Protein AF-A0A7C7PP81-F1 (afdb_monomer)

Structure (mmCIF, N/CA/C/O backbone):
data_AF-A0A7C7PP81-F1
#
_entry.id   AF-A0A7C7PP81-F1
#
loop_
_atom_site.group_PDB
_atom_site.id
_atom_site.type_symbol
_atom_site.label_atom_id
_atom_site.label_alt_id
_atom_site.label_comp_id
_atom_site.label_asym_id
_atom_site.label_entity_id
_atom_site.label_seq_id
_atom_site.pdbx_PDB_ins_code
_atom_site.Cartn_x
_atom_site.Cartn_y
_atom_site.Cartn_z
_atom_site.occupancy
_atom_site.B_iso_or_equiv
_atom_site.auth_seq_id
_atom_site.auth_comp_id
_atom_site.auth_asym_id
_atom_site.auth_atom_id
_atom_site.pdbx_PDB_model_num
ATOM 1 N N . MET A 1 1 ? 6.636 11.097 0.190 1.00 89.25 1 MET A N 1
ATOM 2 C CA . MET A 1 1 ? 5.791 10.407 -0.807 1.00 89.25 1 MET A CA 1
ATOM 3 C C . MET A 1 1 ? 4.700 9.675 -0.052 1.00 89.25 1 MET A C 1
ATOM 5 O O . MET A 1 1 ? 5.011 9.086 0.975 1.00 89.25 1 MET A O 1
ATOM 9 N N . SER A 1 2 ? 3.468 9.721 -0.546 1.00 96.19 2 SER A N 1
ATOM 10 C CA . SER A 1 2 ? 2.304 9.056 0.044 1.00 96.19 2 SER A CA 1
ATOM 11 C C . SER A 1 2 ? 1.677 8.131 -0.990 1.00 96.19 2 SER A C 1
ATOM 13 O O . SER A 1 2 ? 1.534 8.525 -2.147 1.00 96.19 2 SER A O 1
ATOM 15 N N . ILE A 1 3 ? 1.315 6.918 -0.572 1.00 97.88 3 ILE A N 1
ATOM 16 C CA . ILE A 1 3 ? 0.727 5.879 -1.423 1.00 97.88 3 ILE A CA 1
ATOM 17 C C . ILE A 1 3 ? -0.622 5.478 -0.829 1.00 97.88 3 ILE A C 1
ATOM 19 O O . ILE A 1 3 ? -0.719 5.208 0.367 1.00 97.88 3 ILE A O 1
ATOM 23 N N . LYS A 1 4 ? -1.651 5.410 -1.672 1.00 98.31 4 LYS A N 1
ATOM 24 C CA . LYS A 1 4 ? -2.937 4.780 -1.367 1.00 98.31 4 LYS A CA 1
ATOM 25 C C . LYS A 1 4 ? -3.116 3.587 -2.294 1.00 98.31 4 LYS A C 1
ATOM 27 O O . LYS A 1 4 ? -3.025 3.753 -3.506 1.00 98.31 4 LYS A O 1
ATOM 32 N N . VAL A 1 5 ? -3.410 2.421 -1.731 1.00 98.25 5 VAL A N 1
ATOM 33 C CA . VAL A 1 5 ? -3.714 1.196 -2.482 1.00 98.25 5 VAL A CA 1
ATOM 34 C C . VAL A 1 5 ? -5.162 0.811 -2.216 1.00 98.25 5 VAL A C 1
ATOM 36 O O . VAL A 1 5 ? -5.624 0.876 -1.079 1.00 98.25 5 VAL A O 1
ATOM 39 N N . LEU A 1 6 ? -5.884 0.449 -3.272 1.00 98.50 6 LEU A N 1
ATOM 40 C CA . LEU A 1 6 ? -7.204 -0.161 -3.195 1.00 98.50 6 LEU A CA 1
ATOM 41 C C . LEU A 1 6 ? -7.057 -1.633 -3.566 1.00 98.50 6 LEU A C 1
ATOM 43 O O . LEU A 1 6 ? -6.438 -1.952 -4.583 1.00 98.50 6 LEU A O 1
ATOM 47 N N . PHE A 1 7 ? -7.632 -2.515 -2.760 1.00 98.62 7 PHE A N 1
ATOM 48 C CA . PHE A 1 7 ? -7.583 -3.954 -2.974 1.00 98.62 7 PHE A CA 1
ATOM 49 C C . PHE A 1 7 ? -8.924 -4.595 -2.620 1.00 98.62 7 PHE A C 1
ATOM 51 O O . PHE A 1 7 ? -9.739 -4.012 -1.902 1.00 98.62 7 PHE A O 1
ATOM 58 N N . SER A 1 8 ? -9.168 -5.776 -3.174 1.00 98.38 8 SER A N 1
ATOM 59 C CA . SER A 1 8 ? -10.353 -6.573 -2.880 1.00 98.38 8 SER A CA 1
ATOM 60 C C . SER A 1 8 ? -10.219 -7.221 -1.496 1.00 98.38 8 SER A C 1
ATOM 62 O O . SER A 1 8 ? -9.217 -7.888 -1.241 1.00 98.38 8 SER A O 1
ATOM 64 N N . PRO A 1 9 ? -11.213 -7.072 -0.603 1.00 96.06 9 PRO A N 1
ATOM 65 C CA . PRO A 1 9 ? -11.146 -7.632 0.746 1.00 96.06 9 PRO A CA 1
ATOM 66 C C . PRO A 1 9 ? -11.308 -9.159 0.778 1.00 96.06 9 PRO A C 1
ATOM 68 O O . PRO A 1 9 ? -11.074 -9.766 1.814 1.00 96.06 9 PRO A O 1
ATOM 71 N N . ASN A 1 10 ? -11.737 -9.778 -0.326 1.00 95.81 10 ASN A N 1
ATOM 72 C CA . ASN A 1 10 ? -12.020 -11.214 -0.368 1.00 95.81 10 ASN A CA 1
ATOM 73 C C . ASN A 1 10 ? -10.791 -12.040 -0.756 1.00 95.81 10 ASN A C 1
ATOM 75 O O . ASN A 1 10 ? -10.560 -13.107 -0.203 1.00 95.81 10 ASN A O 1
ATOM 79 N N . ASP A 1 11 ? -10.045 -11.567 -1.752 1.00 96.56 11 ASP A N 1
ATOM 80 C CA . ASP A 1 11 ? -8.965 -12.308 -2.414 1.00 96.56 11 ASP A CA 1
ATOM 81 C C . ASP A 1 11 ? -7.661 -11.502 -2.503 1.00 96.56 11 ASP A C 1
ATOM 83 O O . ASP A 1 11 ? -6.696 -11.944 -3.120 1.00 96.56 11 ASP A O 1
ATOM 87 N N . GLY A 1 12 ? -7.625 -10.296 -1.928 1.00 98.12 12 GLY A N 1
ATOM 88 C CA . GLY A 1 12 ? -6.432 -9.458 -1.896 1.00 98.12 12 GLY A CA 1
ATOM 89 C C . GLY A 1 12 ? -6.029 -8.864 -3.244 1.00 98.12 12 GLY A C 1
ATOM 90 O O . GLY A 1 12 ? -4.978 -8.228 -3.320 1.00 98.12 12 GLY A O 1
ATOM 91 N N . ARG A 1 13 ? -6.817 -9.030 -4.316 1.00 98.62 13 ARG A N 1
ATOM 92 C CA . ARG A 1 13 ? -6.462 -8.516 -5.647 1.00 98.62 13 ARG A CA 1
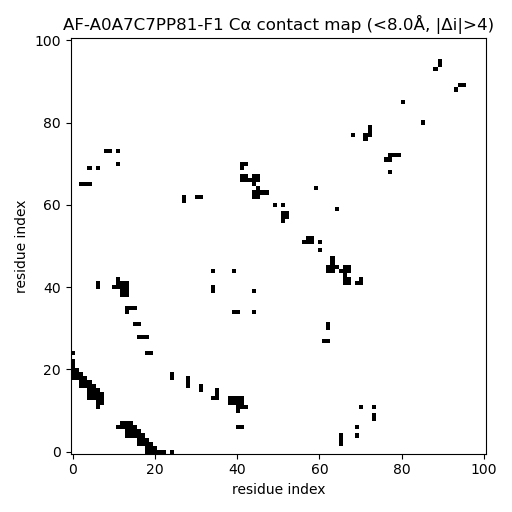ATOM 93 C C . ARG A 1 13 ? -6.257 -7.002 -5.623 1.00 98.62 13 ARG A C 1
ATOM 95 O O . ARG A 1 13 ? -7.118 -6.270 -5.131 1.00 98.62 13 ARG A O 1
ATOM 102 N N . VAL A 1 14 ? -5.161 -6.516 -6.208 1.00 98.69 14 VAL A N 1
ATOM 103 C CA . VAL A 1 14 ? -4.896 -5.073 -6.319 1.00 98.69 14 VAL A CA 1
ATOM 104 C C . VAL A 1 14 ? -5.836 -4.459 -7.362 1.00 98.69 14 VAL A C 1
ATOM 106 O O . VAL A 1 14 ? -5.861 -4.873 -8.519 1.00 98.69 14 VAL A O 1
ATOM 109 N N . LEU A 1 15 ? -6.620 -3.461 -6.949 1.00 98.62 15 LEU A N 1
ATOM 110 C CA . LEU A 1 15 ? -7.627 -2.790 -7.782 1.00 98.62 15 LEU A CA 1
ATOM 111 C C . LEU A 1 15 ? -7.146 -1.436 -8.308 1.00 98.62 15 LEU A C 1
ATOM 113 O O . LEU A 1 15 ? -7.609 -0.971 -9.347 1.00 98.62 15 LEU A O 1
ATOM 117 N N . GLY A 1 16 ? -6.239 -0.781 -7.586 1.00 98.62 16 GLY A N 1
ATOM 118 C CA . GLY A 1 16 ? -5.717 0.521 -7.976 1.00 98.62 16 GLY A CA 1
ATOM 119 C C . GLY A 1 16 ? -4.700 1.071 -6.988 1.00 98.62 16 GLY A C 1
ATOM 120 O O . GLY A 1 16 ? -4.663 0.673 -5.824 1.00 98.62 16 GLY A O 1
ATOM 121 N N . ALA A 1 17 ? -3.901 2.027 -7.451 1.00 98.50 17 ALA A N 1
ATOM 122 C CA . ALA A 1 17 ? -2.961 2.762 -6.620 1.00 98.50 17 ALA A CA 1
ATOM 123 C C . ALA A 1 17 ? -2.967 4.252 -6.982 1.00 98.50 17 ALA A C 1
ATOM 125 O O . ALA A 1 17 ? -3.190 4.630 -8.130 1.00 98.50 17 ALA A O 1
ATOM 126 N N . GLN A 1 18 ? -2.728 5.101 -5.987 1.00 98.56 18 GLN A N 1
ATOM 127 C CA . GLN A 1 18 ? -2.563 6.545 -6.135 1.00 98.56 18 GLN A CA 1
ATOM 128 C C . GLN A 1 18 ? -1.307 6.951 -5.379 1.00 98.56 18 GLN A C 1
ATOM 130 O O . GLN A 1 18 ? -1.118 6.539 -4.232 1.00 98.56 18 GLN A O 1
ATOM 135 N N . ILE A 1 19 ? -0.449 7.752 -6.006 1.00 98.19 19 ILE A N 1
ATOM 136 C CA . ILE A 1 19 ? 0.826 8.157 -5.417 1.00 98.19 19 ILE A CA 1
ATOM 137 C C . ILE A 1 19 ? 1.025 9.653 -5.619 1.00 98.19 19 ILE A C 1
ATOM 139 O O . ILE A 1 19 ? 0.857 10.166 -6.722 1.00 98.19 19 ILE A O 1
ATOM 143 N N . VAL A 1 20 ? 1.401 10.345 -4.545 1.00 97.94 20 VAL A N 1
ATOM 144 C CA . VAL A 1 20 ? 1.761 11.768 -4.570 1.00 97.94 20 VAL A CA 1
ATOM 145 C C . VAL A 1 20 ? 3.104 11.954 -3.862 1.00 97.94 20 VAL A C 1
ATOM 147 O O . VAL A 1 20 ? 3.319 11.466 -2.750 1.00 97.94 20 VAL A O 1
ATOM 150 N N . GLY A 1 21 ? 4.039 12.656 -4.496 1.00 95.44 21 GLY A N 1
ATOM 151 C CA . GLY A 1 21 ? 5.388 12.870 -3.974 1.00 95.44 21 GLY A CA 1
ATOM 152 C C . GLY A 1 21 ? 6.286 13.611 -4.963 1.00 95.44 21 GLY A C 1
ATOM 153 O O . GLY A 1 21 ? 5.890 13.830 -6.101 1.00 95.44 21 GLY A O 1
ATOM 154 N N . GLY A 1 22 ? 7.475 14.012 -4.507 1.00 90.44 22 GLY A N 1
ATOM 155 C CA . GLY A 1 22 ? 8.430 14.768 -5.326 1.00 90.44 22 GLY A CA 1
ATOM 156 C C . GLY A 1 22 ? 9.414 13.916 -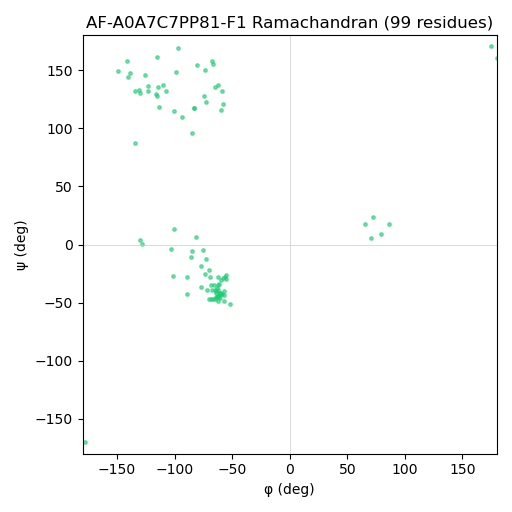6.131 1.00 90.44 22 GLY A C 1
ATOM 157 O O . GLY A 1 22 ? 9.850 14.361 -7.182 1.00 90.44 22 GLY A O 1
ATOM 158 N N . ASP A 1 23 ? 9.756 12.713 -5.664 1.00 89.88 23 ASP A N 1
ATOM 159 C CA . ASP A 1 23 ? 10.752 11.850 -6.310 1.00 89.88 23 ASP A CA 1
ATOM 160 C C . ASP A 1 23 ? 10.328 10.374 -6.282 1.00 89.88 23 ASP A C 1
ATOM 162 O O . ASP A 1 23 ? 9.706 9.908 -5.319 1.00 89.88 23 ASP A O 1
ATOM 166 N N . GLY A 1 24 ? 10.654 9.659 -7.361 1.00 91.25 24 GLY A N 1
ATOM 167 C CA . GLY A 1 24 ? 10.445 8.226 -7.536 1.00 91.25 24 GLY A CA 1
ATOM 168 C C . GLY A 1 24 ? 8.987 7.763 -7.580 1.00 91.25 24 GLY A C 1
ATOM 169 O O . GLY A 1 24 ? 8.744 6.576 -7.352 1.00 91.25 24 GLY A O 1
ATOM 170 N N . VAL A 1 25 ? 8.037 8.674 -7.817 1.00 95.75 25 VAL A N 1
ATOM 171 C CA . VAL A 1 25 ? 6.594 8.396 -7.942 1.00 95.75 25 VAL A CA 1
ATOM 172 C C . VAL A 1 25 ? 6.293 7.602 -9.210 1.00 95.75 25 VAL A C 1
ATOM 174 O O . VAL A 1 25 ? 5.584 6.599 -9.152 1.00 95.75 25 VAL A O 1
ATOM 177 N N . ASP A 1 26 ? 6.874 8.039 -10.322 1.00 95.38 26 ASP A N 1
ATOM 178 C CA . ASP A 1 26 ? 6.844 7.407 -11.641 1.00 95.38 26 ASP A CA 1
ATOM 179 C C . ASP A 1 26 ? 7.254 5.928 -11.576 1.00 95.38 26 ASP A C 1
ATOM 181 O O . ASP A 1 26 ? 6.485 5.044 -11.948 1.00 95.38 26 ASP A O 1
ATOM 185 N N . LYS A 1 27 ? 8.400 5.631 -10.955 1.00 94.88 27 LYS A N 1
ATOM 186 C CA . LYS A 1 27 ? 8.878 4.253 -10.795 1.00 94.88 27 LYS A CA 1
ATOM 187 C C . LYS A 1 27 ? 7.858 3.369 -10.077 1.00 94.88 27 LYS A C 1
ATOM 189 O O . LYS A 1 27 ? 7.654 2.222 -10.461 1.00 94.88 27 LYS A O 1
ATOM 194 N N . ARG A 1 28 ? 7.238 3.863 -8.999 1.00 96.69 28 ARG A N 1
ATOM 195 C CA . ARG A 1 28 ? 6.315 3.038 -8.201 1.00 96.69 28 ARG A CA 1
ATOM 196 C C . ARG A 1 28 ? 4.964 2.896 -8.876 1.00 96.69 28 ARG A C 1
ATOM 198 O O . ARG A 1 28 ? 4.382 1.818 -8.784 1.00 96.69 28 ARG A O 1
ATOM 205 N N . ILE A 1 29 ? 4.470 3.934 -9.553 1.00 98.19 29 ILE A N 1
ATOM 206 C CA . ILE A 1 29 ? 3.196 3.814 -10.260 1.00 98.19 29 ILE A CA 1
ATOM 207 C C . ILE A 1 29 ? 3.304 2.818 -11.422 1.00 98.19 29 ILE A C 1
ATOM 209 O O . ILE A 1 29 ? 2.376 2.034 -11.600 1.00 98.19 29 ILE A O 1
ATOM 213 N N . ASP A 1 30 ? 4.453 2.737 -12.104 1.00 98.19 30 ASP A N 1
ATOM 214 C CA . ASP A 1 30 ? 4.712 1.719 -13.134 1.00 98.19 30 ASP A CA 1
ATOM 215 C C . ASP A 1 30 ? 4.722 0.294 -12.562 1.00 98.19 30 ASP A C 1
ATOM 217 O O . ASP A 1 30 ? 4.151 -0.627 -13.154 1.00 98.19 30 ASP A O 1
ATOM 221 N N . VAL A 1 31 ? 5.307 0.098 -11.373 1.00 98.25 31 VAL A N 1
ATOM 222 C CA . VAL A 1 31 ? 5.272 -1.202 -10.681 1.00 98.25 31 VAL A CA 1
ATOM 223 C C . VAL A 1 31 ? 3.837 -1.585 -10.309 1.00 98.25 31 VAL A C 1
ATOM 225 O O . VAL A 1 31 ? 3.428 -2.715 -10.570 1.00 98.25 31 VAL A O 1
ATOM 228 N N . PHE A 1 32 ? 3.038 -0.663 -9.760 1.00 98.56 32 PHE A N 1
ATOM 229 C CA . PHE A 1 32 ? 1.627 -0.943 -9.466 1.00 98.56 32 PHE A CA 1
ATOM 230 C C . PHE A 1 32 ? 0.812 -1.214 -10.732 1.00 98.56 32 PHE A C 1
ATOM 232 O O . PHE A 1 32 ? 0.005 -2.140 -10.739 1.00 98.56 32 PHE A O 1
ATOM 239 N N . ALA A 1 33 ? 1.026 -0.454 -11.808 1.00 98.69 33 ALA A N 1
ATOM 240 C CA . ALA A 1 33 ? 0.362 -0.683 -13.088 1.00 98.69 33 ALA A CA 1
ATOM 241 C C . ALA A 1 33 ? 0.690 -2.079 -13.642 1.00 98.69 33 ALA A C 1
ATOM 243 O O . ALA A 1 33 ? -0.209 -2.800 -14.083 1.00 98.69 33 ALA A O 1
ATOM 244 N N . THR A 1 34 ? 1.956 -2.490 -13.544 1.00 98.62 34 THR A N 1
ATOM 245 C CA . THR A 1 34 ? 2.413 -3.833 -13.922 1.00 98.62 34 THR A CA 1
ATOM 246 C C . THR A 1 34 ? 1.745 -4.904 -13.062 1.00 98.62 34 THR A C 1
ATOM 248 O O . THR A 1 34 ? 1.181 -5.853 -13.602 1.00 98.62 34 THR A O 1
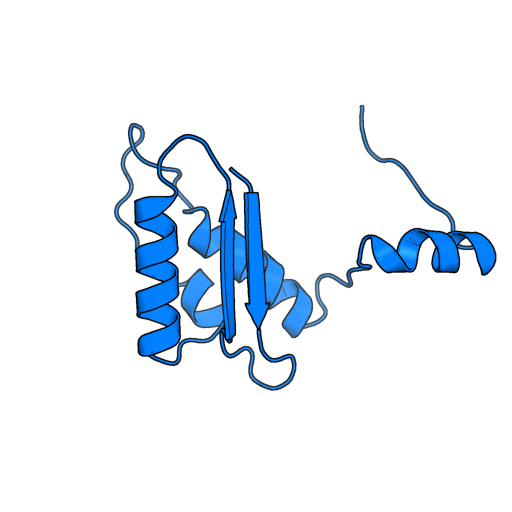ATOM 251 N N . ALA A 1 35 ? 1.734 -4.731 -11.738 1.00 98.56 35 ALA A N 1
ATOM 252 C CA . ALA A 1 35 ? 1.136 -5.683 -10.807 1.00 98.56 35 ALA A CA 1
ATOM 253 C C . ALA A 1 35 ? -0.375 -5.859 -11.031 1.00 98.56 35 ALA A C 1
ATOM 255 O O . ALA A 1 35 ? -0.873 -6.983 -11.089 1.00 98.56 35 ALA A O 1
ATOM 256 N N . ILE A 1 36 ? -1.102 -4.756 -11.236 1.00 98.62 36 ILE A N 1
ATOM 257 C CA . ILE A 1 36 ? -2.538 -4.775 -11.549 1.00 98.62 36 ILE A CA 1
ATOM 258 C C . ILE A 1 36 ? -2.788 -5.500 -12.876 1.00 98.62 36 ILE A C 1
ATOM 260 O O . ILE A 1 36 ? -3.686 -6.339 -12.961 1.00 98.62 36 ILE A O 1
ATOM 264 N N . THR A 1 37 ? -1.976 -5.215 -13.899 1.00 98.56 37 THR A N 1
ATOM 265 C CA . THR A 1 37 ? -2.072 -5.863 -15.219 1.00 98.56 37 THR A CA 1
ATOM 266 C C . THR A 1 37 ? -1.811 -7.366 -15.127 1.00 98.56 37 THR A C 1
ATOM 268 O O . THR A 1 37 ? -2.509 -8.151 -15.764 1.00 98.56 37 THR A O 1
ATOM 271 N N . ALA A 1 38 ? -0.854 -7.775 -14.293 1.00 98.44 38 ALA A N 1
ATOM 272 C CA . ALA A 1 38 ? -0.537 -9.174 -14.021 1.00 98.44 38 ALA A CA 1
ATOM 273 C C . ALA A 1 38 ? -1.561 -9.875 -13.105 1.00 98.44 38 ALA A C 1
ATOM 275 O O . ALA A 1 38 ? -1.452 -11.078 -12.883 1.00 98.44 38 ALA A O 1
ATOM 276 N N . GLY A 1 39 ? -2.561 -9.154 -12.582 1.00 98.19 39 GLY A N 1
ATOM 277 C CA . GLY A 1 39 ? -3.580 -9.713 -11.693 1.00 98.19 39 GLY A CA 1
ATOM 278 C C . GLY A 1 39 ? -3.069 -10.046 -10.291 1.00 98.19 39 GLY A C 1
ATOM 279 O O . GLY A 1 39 ? -3.668 -10.884 -9.625 1.00 98.19 39 GLY A O 1
ATOM 280 N N . MET A 1 40 ? -1.986 -9.402 -9.855 1.00 98.75 40 MET A N 1
ATOM 281 C CA . MET A 1 40 ? -1.347 -9.666 -8.567 1.00 98.75 40 MET A CA 1
ATOM 282 C C . MET A 1 40 ? -2.229 -9.264 -7.378 1.00 98.75 40 MET A C 1
ATOM 284 O O . MET A 1 40 ? -3.085 -8.371 -7.453 1.00 98.75 40 MET A O 1
ATOM 288 N N . THR A 1 41 ? -1.968 -9.919 -6.254 1.00 98.75 41 THR A N 1
ATOM 289 C CA . THR A 1 41 ? -2.557 -9.653 -4.942 1.00 98.75 41 THR A CA 1
ATOM 290 C C . THR A 1 41 ? -1.640 -8.781 -4.082 1.00 98.75 41 THR A C 1
ATOM 292 O O . THR A 1 41 ? -0.474 -8.549 -4.411 1.00 98.75 41 THR A O 1
ATOM 295 N N . VAL A 1 42 ? -2.158 -8.286 -2.958 1.00 98.44 42 VAL A N 1
ATOM 296 C CA . VAL A 1 42 ? -1.376 -7.533 -1.965 1.00 98.44 42 VAL A CA 1
ATOM 297 C C . VAL A 1 42 ? -0.258 -8.366 -1.337 1.00 98.44 42 VAL A C 1
ATOM 299 O O . VAL A 1 42 ? 0.780 -7.800 -0.997 1.00 98.44 42 VAL A O 1
ATOM 302 N N . ASP A 1 43 ? -0.419 -9.688 -1.257 1.00 98.50 43 ASP A N 1
ATOM 303 C CA . ASP A 1 43 ? 0.620 -10.596 -0.766 1.00 98.50 43 ASP A CA 1
ATOM 304 C C . ASP A 1 43 ? 1.756 -10.736 -1.771 1.00 98.50 43 ASP A C 1
ATOM 306 O O . ASP A 1 43 ? 2.927 -10.702 -1.389 1.00 98.50 43 ASP A O 1
ATOM 310 N N . ASP A 1 44 ? 1.446 -10.790 -3.065 1.00 98.62 44 ASP A N 1
ATOM 311 C CA . ASP A 1 44 ? 2.477 -10.822 -4.102 1.00 98.62 44 ASP A CA 1
ATOM 312 C C . ASP A 1 44 ? 3.336 -9.546 -4.077 1.00 98.62 44 ASP A C 1
ATOM 314 O O . ASP A 1 44 ? 4.552 -9.604 -4.270 1.00 98.62 44 ASP A O 1
ATOM 318 N N . LEU A 1 45 ? 2.743 -8.386 -3.754 1.00 98.31 45 LEU A N 1
ATOM 319 C CA . LEU A 1 45 ? 3.497 -7.137 -3.586 1.00 98.31 45 LEU A CA 1
ATOM 320 C C . LEU A 1 45 ? 4.557 -7.234 -2.478 1.00 98.31 45 LEU A C 1
ATOM 322 O O . LEU A 1 45 ? 5.597 -6.577 -2.567 1.00 98.31 45 LEU A O 1
ATOM 326 N N . THR A 1 46 ? 4.328 -8.046 -1.441 1.00 98.25 46 THR A N 1
ATOM 327 C CA . THR A 1 46 ? 5.305 -8.243 -0.354 1.00 98.25 46 THR A CA 1
ATOM 328 C C . THR A 1 46 ? 6.546 -9.019 -0.801 1.00 98.25 46 THR A C 1
ATOM 330 O O . THR A 1 46 ? 7.605 -8.859 -0.188 1.00 98.25 46 THR A O 1
ATOM 333 N N . HIS A 1 47 ? 6.429 -9.781 -1.895 1.00 97.25 47 HIS A N 1
ATOM 334 C CA . HIS A 1 47 ? 7.464 -10.651 -2.458 1.00 97.25 47 HIS A CA 1
ATOM 335 C C . HIS A 1 47 ? 8.158 -10.067 -3.697 1.00 97.25 47 HIS A C 1
ATOM 337 O O . HIS A 1 47 ? 9.095 -10.673 -4.212 1.00 97.25 47 HIS A O 1
ATOM 343 N N . LEU A 1 48 ? 7.724 -8.903 -4.195 1.00 97.50 48 LEU A N 1
ATOM 344 C CA . LEU A 1 48 ? 8.370 -8.240 -5.329 1.00 97.50 48 LEU A CA 1
ATOM 345 C C . LEU A 1 48 ? 9.839 -7.912 -5.021 1.00 97.50 48 LEU A C 1
ATOM 347 O O . LEU A 1 48 ? 10.128 -7.058 -4.179 1.00 97.50 48 LEU A O 1
ATOM 351 N N . GLU A 1 49 ? 10.756 -8.533 -5.764 1.00 95.56 49 GLU A N 1
ATOM 352 C CA . GLU A 1 49 ? 12.186 -8.225 -5.724 1.00 95.56 49 GLU A CA 1
ATOM 353 C C . GLU A 1 49 ? 12.506 -7.050 -6.652 1.00 95.56 49 GLU A C 1
ATOM 355 O O . GLU A 1 49 ? 12.685 -7.193 -7.862 1.00 95.56 49 GLU A O 1
ATOM 360 N N . LEU A 1 50 ? 12.552 -5.851 -6.073 1.00 94.56 50 LEU A N 1
ATOM 361 C CA . LEU A 1 50 ? 12.844 -4.618 -6.798 1.00 94.56 50 LEU A CA 1
ATOM 362 C C . LEU A 1 50 ? 14.312 -4.221 -6.628 1.00 94.56 50 LEU A C 1
ATOM 364 O O . LEU A 1 50 ? 14.924 -4.448 -5.585 1.00 94.56 50 LEU A O 1
ATOM 368 N N . GLY A 1 51 ? 14.877 -3.582 -7.654 1.00 91.44 51 GLY A N 1
ATOM 369 C CA . GLY A 1 51 ? 16.260 -3.115 -7.619 1.00 91.44 51 GLY A CA 1
ATOM 370 C C . GLY A 1 51 ? 16.508 -2.152 -6.454 1.00 91.44 51 GLY A C 1
ATOM 371 O O . GLY A 1 51 ? 15.899 -1.080 -6.383 1.00 91.44 51 GLY A O 1
ATOM 372 N N . TYR A 1 52 ? 17.437 -2.519 -5.572 1.00 89.56 52 TYR A N 1
ATOM 373 C CA . TYR A 1 52 ? 17.847 -1.714 -4.428 1.00 89.56 52 TYR A CA 1
ATOM 374 C C . TYR A 1 52 ? 19.309 -1.293 -4.537 1.00 89.56 52 TYR A C 1
ATOM 376 O O . TYR A 1 52 ? 20.211 -2.110 -4.703 1.00 89.56 52 TYR A O 1
ATOM 384 N N . VAL A 1 53 ? 19.522 0.003 -4.354 1.00 87.38 53 VAL A N 1
ATOM 3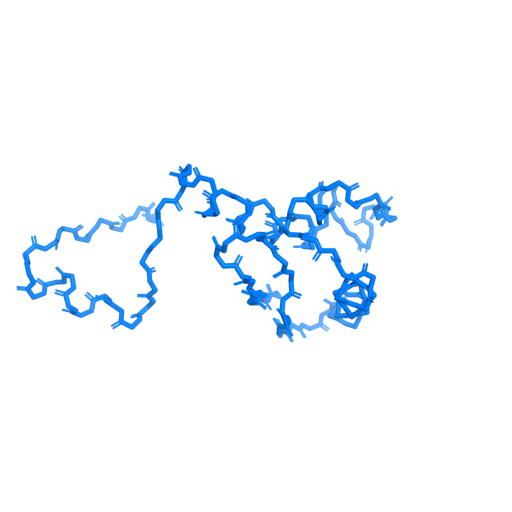85 C CA . VAL A 1 53 ? 20.811 0.628 -4.063 1.00 87.38 53 VAL A CA 1
ATOM 386 C C . VAL A 1 53 ? 20.534 1.874 -3.207 1.00 87.38 53 VAL A C 1
ATOM 388 O O . VAL A 1 53 ? 19.471 2.488 -3.379 1.00 87.38 53 VAL A O 1
ATOM 391 N N . PRO A 1 54 ? 21.451 2.284 -2.307 1.00 85.31 54 PRO A N 1
ATOM 392 C CA . PRO A 1 54 ? 21.189 3.345 -1.328 1.00 85.31 54 PRO A CA 1
ATOM 393 C C . PRO A 1 54 ? 20.722 4.679 -1.926 1.00 85.31 54 PRO A C 1
ATOM 395 O O . PRO A 1 54 ? 19.976 5.414 -1.291 1.00 85.31 54 PRO A O 1
ATOM 398 N N . GLN A 1 55 ? 21.146 4.997 -3.152 1.00 80.19 55 GLN A N 1
ATOM 399 C CA . GLN A 1 55 ? 20.818 6.255 -3.826 1.00 80.19 55 GLN A CA 1
ATOM 400 C C . GLN A 1 55 ? 19.389 6.294 -4.393 1.00 80.19 55 GLN A C 1
ATOM 402 O O . GLN A 1 55 ? 18.897 7.377 -4.686 1.00 80.19 55 GLN A O 1
ATOM 407 N N . TYR A 1 56 ? 18.723 5.144 -4.569 1.00 74.44 56 TYR A N 1
ATOM 408 C CA . TYR A 1 56 ? 17.465 5.051 -5.330 1.00 74.44 56 TYR A CA 1
ATOM 409 C C . TYR A 1 56 ? 16.318 4.341 -4.587 1.00 74.44 56 TYR A C 1
ATOM 411 O O . TYR A 1 56 ? 15.209 4.191 -5.130 1.00 74.44 56 TYR A O 1
ATOM 419 N N . GLY A 1 57 ? 16.546 3.884 -3.354 1.00 75.94 57 GLY A N 1
ATOM 420 C CA . GLY A 1 57 ? 15.520 3.187 -2.587 1.00 75.94 57 GLY A CA 1
ATOM 421 C C . GLY A 1 57 ? 15.936 2.769 -1.182 1.00 75.94 57 GLY A C 1
ATOM 422 O O . GLY A 1 57 ? 16.974 3.164 -0.665 1.00 75.94 57 GLY A O 1
ATOM 423 N N . SER A 1 58 ? 15.077 1.952 -0.582 1.00 84.75 58 SER A N 1
ATOM 424 C CA . SER A 1 58 ? 15.270 1.287 0.707 1.00 84.75 58 SER A CA 1
ATOM 425 C C . SER A 1 58 ? 15.316 -0.224 0.482 1.00 84.75 58 SER A C 1
ATOM 427 O O . SER A 1 58 ? 14.837 -0.702 -0.546 1.00 84.75 58 SER A O 1
ATOM 429 N N . ALA A 1 59 ? 15.854 -0.974 1.447 1.00 87.06 59 ALA A N 1
ATOM 430 C CA . ALA A 1 59 ? 15.882 -2.437 1.410 1.00 87.06 59 ALA A CA 1
ATOM 431 C C . ALA A 1 59 ? 14.478 -3.055 1.250 1.00 87.06 59 ALA A C 1
ATOM 433 O O . ALA A 1 59 ? 14.343 -4.136 0.690 1.00 87.06 59 ALA A O 1
ATOM 434 N N . LYS A 1 60 ? 13.437 -2.355 1.719 1.00 90.88 60 LYS A N 1
ATOM 435 C CA . LYS A 1 60 ? 12.038 -2.618 1.362 1.00 90.88 60 LYS A CA 1
ATOM 436 C C . LYS A 1 60 ? 11.529 -1.433 0.559 1.00 90.88 60 LYS A C 1
ATOM 438 O O . LYS A 1 60 ? 11.513 -0.313 1.079 1.00 90.88 60 LYS A O 1
ATOM 443 N N . ASP A 1 61 ? 11.127 -1.656 -0.689 1.00 95.62 61 ASP A N 1
ATOM 444 C CA . ASP A 1 61 ? 10.561 -0.579 -1.494 1.00 95.62 61 ASP A CA 1
ATOM 445 C C . ASP 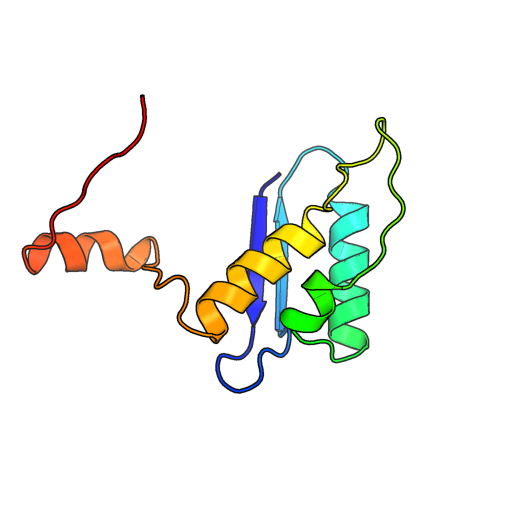A 1 61 ? 9.206 -0.136 -0.921 1.00 95.62 61 ASP A C 1
ATOM 447 O O . ASP A 1 61 ? 8.518 -0.882 -0.218 1.00 95.62 61 ASP A O 1
ATOM 451 N N . ALA A 1 62 ? 8.797 1.090 -1.241 1.00 95.75 62 ALA A N 1
ATOM 452 C CA . ALA A 1 62 ? 7.499 1.616 -0.847 1.00 95.75 62 ALA A CA 1
ATOM 453 C C . ALA A 1 62 ? 6.331 0.752 -1.364 1.00 95.75 62 ALA A C 1
ATOM 455 O O . ALA A 1 62 ? 5.304 0.673 -0.690 1.00 95.75 62 ALA A O 1
ATOM 456 N N . VAL A 1 63 ? 6.494 0.065 -2.504 1.00 97.50 63 VAL A N 1
ATOM 457 C CA . VAL A 1 63 ? 5.516 -0.921 -2.998 1.00 97.50 63 VAL A CA 1
ATOM 458 C C . VAL A 1 63 ? 5.412 -2.111 -2.046 1.00 97.50 63 VAL A C 1
ATOM 460 O O . VAL A 1 63 ? 4.302 -2.467 -1.656 1.00 97.50 63 VAL A O 1
ATOM 463 N N . ASN A 1 64 ? 6.543 -2.680 -1.602 1.00 98.06 64 ASN A N 1
ATOM 464 C CA . ASN A 1 64 ? 6.526 -3.784 -0.640 1.00 98.06 64 ASN A CA 1
ATOM 465 C C . ASN A 1 64 ? 5.884 -3.339 0.677 1.00 98.06 64 ASN A C 1
ATOM 467 O O . ASN A 1 64 ? 5.055 -4.053 1.229 1.00 98.06 64 ASN A O 1
ATOM 471 N N . MET A 1 65 ? 6.225 -2.142 1.168 1.00 97.81 65 MET A N 1
ATOM 472 C CA . MET A 1 65 ? 5.644 -1.589 2.397 1.00 97.81 65 MET A CA 1
ATOM 473 C C . MET A 1 65 ? 4.126 -1.412 2.298 1.00 97.81 65 MET A C 1
ATOM 475 O O . MET A 1 65 ? 3.417 -1.745 3.245 1.00 97.81 65 MET A O 1
ATOM 479 N N . ALA A 1 66 ? 3.617 -0.935 1.159 1.00 97.88 66 ALA A N 1
ATOM 480 C CA . ALA A 1 66 ? 2.178 -0.855 0.922 1.00 97.88 66 ALA A CA 1
ATOM 481 C C . ALA A 1 66 ? 1.527 -2.249 0.875 1.00 97.88 66 ALA A C 1
ATOM 483 O O . ALA A 1 66 ? 0.453 -2.430 1.447 1.00 97.88 66 ALA A O 1
ATOM 484 N N . GLY A 1 67 ? 2.203 -3.228 0.260 1.00 98.19 67 GLY A N 1
ATOM 485 C CA . GLY A 1 67 ? 1.808 -4.637 0.281 1.00 98.19 67 GLY A CA 1
ATOM 486 C C . GLY A 1 67 ? 1.694 -5.188 1.701 1.00 98.19 67 GLY A C 1
ATOM 487 O O . GLY A 1 67 ? 0.656 -5.731 2.050 1.00 98.19 67 GLY A O 1
ATOM 488 N N . TYR A 1 68 ? 2.699 -4.966 2.557 1.00 98.31 68 TYR A N 1
ATOM 489 C CA . TYR A 1 68 ? 2.679 -5.433 3.949 1.00 98.31 68 TYR A CA 1
ATOM 490 C C . TYR A 1 68 ? 1.516 -4.834 4.744 1.00 98.31 68 TYR A C 1
ATOM 492 O O . TYR A 1 68 ? 0.812 -5.557 5.437 1.00 98.31 68 TYR A O 1
ATOM 500 N N . VAL A 1 69 ? 1.280 -3.522 4.634 1.00 98.00 69 VAL A N 1
ATOM 501 C CA . VAL A 1 69 ? 0.154 -2.882 5.335 1.00 98.00 69 VAL A CA 1
ATOM 502 C C . VAL A 1 69 ? -1.181 -3.448 4.850 1.00 98.00 69 VAL A C 1
ATOM 504 O O . VAL A 1 69 ? -2.042 -3.759 5.668 1.00 98.00 69 VAL A O 1
ATOM 507 N N . ALA A 1 70 ? -1.355 -3.610 3.537 1.00 97.94 70 ALA A N 1
ATOM 508 C CA . ALA A 1 70 ? -2.585 -4.152 2.971 1.00 97.94 70 ALA A CA 1
ATOM 509 C C . ALA A 1 70 ? -2.793 -5.637 3.321 1.00 97.94 70 ALA A C 1
ATOM 511 O O . ALA A 1 70 ? -3.908 -6.021 3.660 1.00 97.94 70 ALA A O 1
ATOM 512 N N . SER A 1 71 ? -1.728 -6.440 3.313 1.00 98.12 71 SER A N 1
ATOM 513 C CA . SER A 1 71 ? -1.742 -7.846 3.733 1.00 98.12 71 SER A CA 1
ATOM 514 C C . SER A 1 71 ? -2.122 -7.986 5.209 1.00 98.12 71 SER A C 1
ATOM 516 O O . SER A 1 71 ? -3.016 -8.761 5.536 1.00 98.12 71 SER A O 1
ATOM 518 N N . ASN A 1 72 ? -1.555 -7.161 6.097 1.00 98.25 72 ASN A N 1
ATOM 519 C CA . ASN A 1 72 ? -1.924 -7.167 7.516 1.00 98.25 72 ASN A CA 1
ATOM 520 C C . ASN A 1 72 ? -3.404 -6.807 7.736 1.00 98.25 72 ASN A C 1
ATOM 522 O O . ASN A 1 72 ? -4.031 -7.309 8.666 1.00 98.25 72 ASN A O 1
A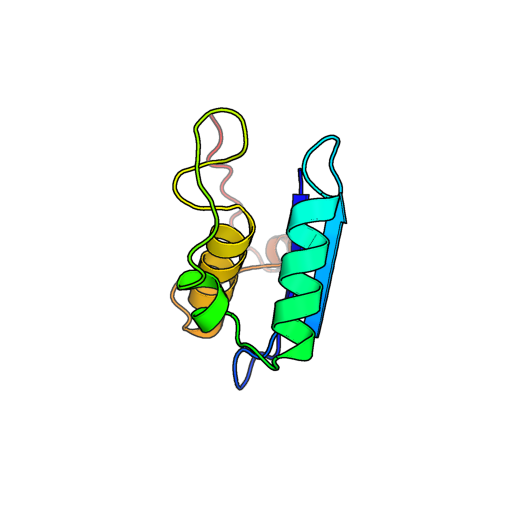TOM 526 N N . ILE A 1 73 ? -3.971 -5.923 6.906 1.00 97.75 73 ILE A N 1
ATOM 527 C CA . ILE A 1 73 ? -5.406 -5.601 6.951 1.00 97.75 73 ILE A CA 1
ATOM 528 C C . ILE A 1 73 ? -6.232 -6.792 6.448 1.00 97.75 73 ILE A C 1
ATOM 530 O O . ILE A 1 73 ? -7.203 -7.165 7.100 1.00 97.75 73 ILE A O 1
ATOM 534 N N . LEU A 1 74 ? -5.846 -7.395 5.317 1.00 97.56 74 LEU A N 1
ATOM 535 C CA . LEU A 1 74 ? -6.539 -8.537 4.709 1.00 97.56 74 LEU A CA 1
ATOM 536 C C . LEU A 1 74 ? -6.601 -9.743 5.658 1.00 97.56 74 LEU A C 1
ATOM 538 O O . LEU A 1 74 ? -7.647 -10.374 5.787 1.00 97.56 74 LEU A O 1
ATOM 542 N N . HIS A 1 75 ? -5.499 -10.028 6.351 1.00 97.00 75 HIS A N 1
ATOM 543 C CA . HIS A 1 75 ? -5.381 -11.149 7.283 1.00 97.00 75 HIS A CA 1
ATOM 544 C C . HIS A 1 75 ? -5.899 -10.846 8.697 1.00 97.00 75 HIS A C 1
ATOM 546 O O . HIS A 1 75 ? -5.986 -11.749 9.526 1.00 97.00 75 HIS A O 1
ATOM 552 N N . GLY A 1 76 ? -6.289 -9.599 8.979 1.00 96.25 76 GLY A N 1
ATOM 553 C CA . GLY A 1 76 ? -6.822 -9.193 10.282 1.00 96.25 76 GLY A CA 1
ATOM 554 C C . GLY A 1 76 ? -5.767 -8.959 11.370 1.00 96.25 76 GLY A C 1
ATOM 555 O O . GLY A 1 76 ? -6.134 -8.721 12.519 1.00 96.25 76 GLY A O 1
ATOM 556 N N . ASP A 1 77 ? -4.478 -8.964 11.024 1.00 97.19 77 ASP A N 1
ATOM 557 C CA . ASP A 1 77 ? -3.366 -8.688 11.945 1.00 97.19 77 ASP A CA 1
ATOM 558 C C . ASP A 1 77 ? -3.326 -7.221 12.392 1.00 97.19 77 ASP A C 1
ATOM 560 O O . ASP A 1 77 ? -2.837 -6.890 13.474 1.00 97.19 77 ASP A O 1
ATOM 564 N N . SER A 1 78 ? -3.830 -6.321 11.544 1.00 96.00 78 SER A N 1
ATOM 565 C CA . SER A 1 78 ? -3.845 -4.882 11.788 1.00 96.00 78 SER A CA 1
ATOM 566 C C . SER A 1 78 ? -5.219 -4.301 11.451 1.00 96.00 78 SER A C 1
ATOM 568 O O . SER A 1 78 ? -5.416 -3.831 10.327 1.00 96.00 78 SER A O 1
ATOM 570 N N . PRO A 1 79 ? -6.176 -4.288 12.395 1.00 92.12 79 PRO A N 1
ATOM 571 C CA . PRO A 1 79 ? -7.445 -3.606 12.188 1.00 92.12 79 PRO A CA 1
ATOM 572 C C . PRO A 1 79 ? -7.201 -2.107 11.997 1.00 92.12 79 PRO A C 1
ATOM 574 O O . PRO A 1 79 ? -6.400 -1.492 12.703 1.00 92.12 79 PRO A O 1
ATOM 577 N N . VAL A 1 80 ? -7.896 -1.512 11.031 1.00 94.62 80 VAL A N 1
ATOM 578 C CA . VAL A 1 80 ? -7.748 -0.096 10.686 1.00 94.62 80 VAL A CA 1
ATOM 579 C C . VAL A 1 80 ? -9.090 0.613 10.728 1.00 94.62 80 VAL A C 1
ATOM 581 O O . VAL A 1 80 ? -10.113 0.042 10.366 1.00 94.62 80 VAL A O 1
ATOM 584 N N . ALA A 1 81 ? -9.056 1.877 11.136 1.00 94.25 81 ALA A N 1
ATOM 585 C CA . ALA A 1 81 ? -10.132 2.828 10.910 1.00 94.25 81 ALA A CA 1
ATOM 586 C C . ALA A 1 81 ? -9.661 3.858 9.881 1.00 94.25 81 ALA A C 1
ATOM 588 O O . ALA A 1 81 ? -8.525 4.345 9.925 1.00 94.25 81 ALA A O 1
ATOM 589 N N . HIS A 1 82 ? -10.527 4.201 8.942 1.00 95.19 82 HIS A N 1
ATOM 590 C CA . HIS A 1 82 ? -10.296 5.255 7.977 1.00 95.19 82 HIS A CA 1
ATOM 591 C C . HIS A 1 82 ? -10.579 6.629 8.588 1.00 95.19 82 HIS A C 1
ATOM 593 O O . HIS A 1 82 ? -11.387 6.795 9.497 1.00 95.19 82 HIS A O 1
ATOM 599 N N . TRP A 1 83 ? -9.931 7.659 8.042 1.00 95.19 83 TRP A N 1
ATOM 600 C CA . TRP A 1 83 ? -10.027 9.035 8.544 1.00 95.19 83 TRP A CA 1
ATOM 601 C C . TRP A 1 83 ? -11.470 9.571 8.630 1.00 95.19 83 TRP A C 1
ATOM 603 O O . TRP A 1 83 ? -11.7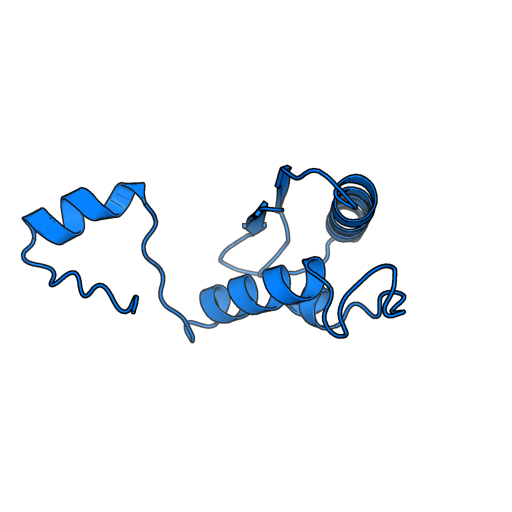51 10.435 9.453 1.00 95.19 83 TRP A O 1
ATOM 613 N N . GLN A 1 84 ? -12.380 9.047 7.805 1.00 96.44 84 GLN A N 1
ATOM 614 C CA . GLN A 1 84 ? -13.800 9.418 7.770 1.00 96.44 84 GLN A CA 1
ATOM 615 C C . GLN A 1 84 ? -14.587 8.861 8.963 1.00 96.44 84 GLN A C 1
ATOM 617 O O . GLN A 1 84 ? -15.605 9.428 9.345 1.00 96.44 84 GLN A O 1
ATOM 622 N N . GLU A 1 85 ? -14.114 7.768 9.559 1.00 95.06 85 GLU A N 1
ATOM 623 C CA . GLU A 1 85 ? -14.767 7.072 10.671 1.00 95.06 85 GLU A CA 1
ATOM 624 C C . GLU A 1 85 ? -14.395 7.688 12.027 1.00 95.06 85 GLU A C 1
ATOM 626 O O . GLU A 1 85 ? -15.016 7.393 13.045 1.00 95.06 85 GLU A O 1
ATOM 631 N N . LEU A 1 86 ? -13.400 8.581 12.055 1.00 93.50 86 LEU A N 1
ATOM 632 C CA . LEU A 1 86 ? -12.853 9.143 13.287 1.00 93.50 86 LEU A CA 1
ATOM 633 C C . LEU A 1 86 ? -13.896 9.905 14.116 1.00 93.50 86 LEU A C 1
ATOM 635 O O . LEU A 1 86 ? -13.915 9.786 15.340 1.00 93.50 86 LEU A O 1
ATOM 639 N N . GLU A 1 87 ? -14.760 10.688 13.468 1.00 93.06 87 GLU A N 1
ATOM 640 C CA . GLU A 1 87 ? -15.804 11.443 14.172 1.00 93.06 87 GLU A CA 1
ATOM 641 C C . GLU A 1 87 ? -16.875 10.521 14.765 1.00 93.06 87 GLU A C 1
ATOM 643 O O . GLU A 1 87 ? -17.355 10.765 15.873 1.00 93.06 87 GLU A O 1
ATOM 648 N N . GLU A 1 88 ? -17.190 9.419 14.081 1.00 94.88 88 GLU A N 1
ATOM 649 C CA . GLU A 1 88 ? -18.114 8.414 14.603 1.00 94.88 88 GLU A CA 1
ATOM 650 C C . GLU A 1 88 ? -17.531 7.710 15.826 1.00 94.88 88 GLU A C 1
ATOM 652 O O . GLU A 1 88 ? -18.190 7.628 16.861 1.00 94.88 88 GLU A O 1
ATOM 657 N N . LEU A 1 89 ? -16.269 7.284 15.739 1.00 94.06 89 LEU A N 1
ATOM 658 C CA . LEU A 1 89 ? -15.570 6.620 16.838 1.00 94.06 89 LEU A CA 1
ATOM 659 C C . LEU A 1 89 ? -15.544 7.486 18.101 1.00 94.06 89 LEU A C 1
ATOM 661 O O . LEU A 1 89 ? -15.768 6.975 19.197 1.00 94.06 89 LEU A O 1
ATOM 665 N N . LYS A 1 90 ? -15.335 8.802 17.964 1.00 92.69 90 LYS A N 1
ATOM 666 C CA . LYS A 1 90 ? -15.425 9.746 19.091 1.00 92.69 90 LYS A CA 1
ATOM 667 C C . LYS A 1 90 ? -16.839 9.798 19.671 1.00 92.69 90 LYS A C 1
ATOM 669 O O . LYS A 1 90 ? -17.003 9.765 20.889 1.00 92.69 90 LYS A O 1
ATOM 674 N N . ARG A 1 91 ? -17.863 9.870 18.813 1.00 94.19 91 ARG A N 1
ATOM 675 C CA . ARG A 1 91 ? -19.273 9.961 19.222 1.00 94.19 91 ARG A CA 1
ATOM 676 C C . ARG A 1 91 ? -19.740 8.724 19.986 1.00 94.19 91 ARG A C 1
ATOM 678 O O . ARG A 1 91 ? -20.496 8.860 20.943 1.00 94.19 91 ARG A O 1
ATOM 685 N N . THR A 1 92 ? -19.282 7.536 19.597 1.00 95.81 92 THR A N 1
ATOM 686 C CA . THR A 1 92 ? -19.634 6.267 20.255 1.00 95.81 92 THR A CA 1
ATOM 687 C C . THR A 1 92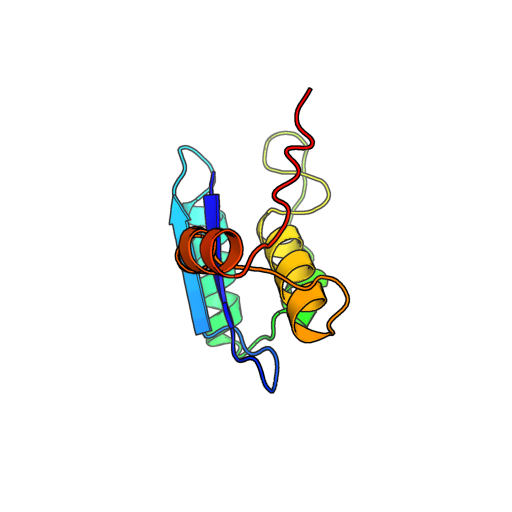 ? -18.815 5.985 21.520 1.00 95.81 92 THR A C 1
ATOM 689 O O . THR A 1 92 ? -18.937 4.904 22.091 1.00 95.81 92 THR A O 1
ATOM 692 N N . GLY A 1 93 ? -17.985 6.934 21.972 1.00 94.38 93 GLY A N 1
ATOM 693 C CA . GLY A 1 93 ? -17.188 6.811 23.196 1.00 94.38 93 GLY A CA 1
ATOM 694 C C . GLY A 1 93 ? -15.830 6.123 23.017 1.00 94.38 93 GLY A C 1
ATOM 695 O O . GLY A 1 93 ? -15.243 5.678 24.001 1.00 94.38 93 GLY A O 1
ATOM 696 N N . GLY A 1 94 ? -15.321 6.021 21.787 1.00 93.75 94 GLY A N 1
ATOM 697 C CA . GLY A 1 94 ? -13.982 5.506 21.508 1.00 93.75 94 GLY A CA 1
ATOM 698 C C . GLY A 1 94 ? -12.884 6.408 22.081 1.00 93.75 94 GLY A C 1
ATOM 699 O O . GLY A 1 94 ? -12.924 7.632 21.942 1.00 93.75 94 GLY A O 1
ATOM 700 N N . LEU A 1 95 ? -11.877 5.799 22.712 1.00 94.38 95 LEU A N 1
ATOM 701 C CA . LEU A 1 95 ? -10.691 6.500 23.203 1.00 94.38 95 LEU A CA 1
ATOM 702 C C . LEU A 1 95 ? -9.683 6.685 22.063 1.00 94.38 95 LEU A C 1
ATOM 704 O O . LEU A 1 95 ? -9.150 5.710 21.538 1.00 94.38 95 LEU A O 1
ATOM 708 N N . ILE A 1 96 ? -9.381 7.937 21.718 1.00 94.12 96 ILE A N 1
ATOM 709 C CA . ILE A 1 96 ? -8.326 8.271 20.756 1.00 94.12 96 ILE A CA 1
ATOM 710 C C . ILE A 1 96 ? -7.031 8.540 21.522 1.00 94.12 96 ILE A C 1
ATOM 712 O O . ILE A 1 96 ? -6.919 9.547 22.220 1.00 94.12 96 ILE A O 1
ATOM 716 N N . LEU A 1 97 ? -6.062 7.633 21.389 1.00 94.69 97 LEU A N 1
ATOM 717 C CA . LEU A 1 97 ? -4.731 7.774 21.973 1.00 94.69 97 LEU A CA 1
ATOM 718 C C . LEU A 1 97 ? -3.739 8.250 20.908 1.00 94.69 97 LEU A C 1
ATOM 720 O O . LEU A 1 97 ? -3.447 7.532 19.954 1.00 94.69 97 LEU A O 1
ATOM 724 N N . ASP A 1 98 ? -3.207 9.456 21.086 1.00 95.94 98 ASP A N 1
ATOM 725 C CA . ASP A 1 98 ? -2.109 9.970 20.271 1.00 95.94 98 ASP A CA 1
ATOM 726 C C . ASP A 1 98 ? -0.773 9.458 20.824 1.00 95.94 98 ASP A C 1
ATOM 7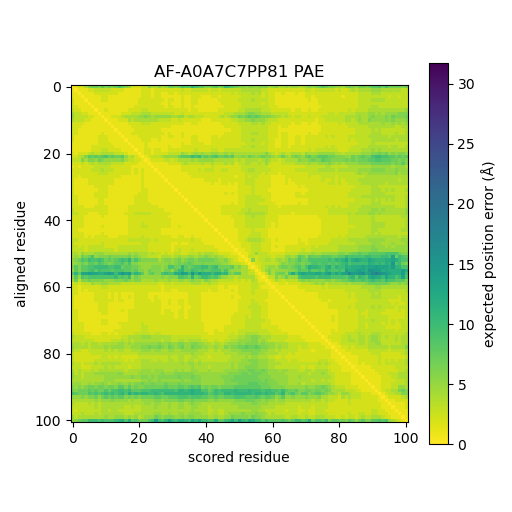28 O O . ASP A 1 98 ? -0.424 9.737 21.969 1.00 95.94 98 ASP A O 1
ATOM 732 N N . VAL A 1 99 ? -0.046 8.682 20.020 1.00 97.06 99 VAL A N 1
ATOM 733 C CA . VAL A 1 99 ? 1.219 8.030 20.408 1.00 97.06 99 VAL A CA 1
ATOM 734 C C . VAL A 1 99 ? 2.460 8.772 19.894 1.00 97.06 99 VAL A C 1
ATOM 736 O O . VAL A 1 99 ? 3.556 8.211 19.882 1.00 97.06 99 VAL A O 1
ATOM 739 N N . ARG A 1 100 ? 2.306 10.016 19.424 1.00 95.94 100 ARG A N 1
ATOM 740 C CA . ARG A 1 100 ? 3.429 10.870 19.004 1.00 95.94 100 ARG A CA 1
ATOM 741 C C . ARG A 1 100 ? 4.217 11.386 20.217 1.00 95.94 100 ARG A C 1
ATOM 743 O O . ARG A 1 100 ? 3.650 11.576 21.290 1.00 95.94 100 ARG A O 1
ATOM 750 N N . THR A 1 101 ? 5.517 11.620 20.023 1.00 93.44 101 THR A N 1
ATOM 751 C CA . THR A 1 101 ? 6.428 12.262 20.994 1.00 93.44 101 THR A CA 1
ATOM 752 C C . THR A 1 101 ? 6.530 13.759 20.773 1.00 93.44 101 THR A C 1
ATOM 754 O O . THR A 1 101 ? 6.601 14.140 19.580 1.00 93.44 101 THR A O 1
#

Radius of gyration: 15.61 Å; Cα contacts (8 Å, |Δi|>4): 113; chains: 1; bounding box: 41×27×38 Å

Mean predicted aligned error: 3.25 Å

Nearest PDB structures (foldseek):
  3ict-assembly1_A  TM=9.877E-01  e=7.152E-09  Bacillus anthracis str. Ames
  8a56-assembly1_A  TM=9.854E-01  e=5.972E-08  Enterococcus faecalis
  3nt6-assembly1_B  TM=9.034E-01  e=3.288E-08  Shewanella loihica PV-4
  4ocg-assembly1_A  TM=9.025E-01  e=5.972E-08  Shewanella loihica PV-4
  3nta-assembly1_A  TM=9.026E-01  e=7.787E-08  Shewanella loihica PV-4

Solvent-accessible surface area (backbone atoms only — not comparable to full-atom values): 6234 Å² total; per-residue (Å²): 112,50,78,49,77,43,58,41,82,88,74,35,34,45,72,47,75,50,74,52,59,93,70,71,46,69,65,50,52,53,50,50,52,50,37,41,73,71,63,33,31,25,63,55,35,54,68,62,88,69,93,65,48,85,92,79,47,46,99,66,42,72,63,27,53,51,11,47,56,48,36,31,43,66,74,59,78,44,85,79,80,57,84,84,48,51,66,55,41,50,73,76,69,51,85,85,80,83,86,79,133

pLDDT: mean 95.36, std 4.48, range [74.44, 98.75]

Foldseek 3Di:
DDKDWDADLPFQWTDDMDDDDDPDRVVVRVVSVVCNVVRHGLCVQLVDDDDDDPVHADPQHPSNVSSVVSVCCSVVVDPDDDPVCVVVCVVVPHDDDDPDD

Sequence (101 aa):
MSIKVLFSPNDGRVLGAQIVGGDGVDKRIDVFATAITAGMTVDDLTHLELGYVPQYGSAKDAVNMAGYVASNILHGDSPVAHWQELEELKRTGGLILDVRT

Secondary structure (DSSP, 8-state):
-EEEEEE-TTT-BEEEEEEE-SSSHHHHHHHHHHHHHTT-BHHHHHH------TTT--SS-HHHHHHHHHHHHHTTSS----TTTHHHHHHTT--------